Protein AF-A0A7Y5Q712-F1 (afdb_monomer_lite)

Secondary structure (DSSP, 8-state):
-PPP-----HHHHHHHHHHS-----S-SS-HHHHHHHHHHHHHHHHTTTTTTTT-EEESSS-TTSSS-SSEEEESGGGT-GGGGSSHHHHHHHHHHHHHH-TT------EEE---TT--

Foldseek 3Di:
DDAAPDDDDPVQLVCCVVPVDGDDPDDLADPVLVVVVVVLLVVCVVVVPCVVVVQWDAPPDHNPDPDRLKIKGWQSCVVVVVVCVGSNVNNVQNHCCVNPNVPDDDPTDMDIDHPPPRD

Structure (mmCIF, N/CA/C/O backbone):
data_AF-A0A7Y5Q712-F1
#
_entry.id   AF-A0A7Y5Q712-F1
#
loop_
_atom_site.group_PDB
_atom_site.id
_atom_site.type_symbol
_atom_site.label_atom_id
_atom_site.label_alt_id
_atom_site.label_comp_id
_atom_site.label_asym_id
_atom_site.label_entity_id
_atom_site.label_seq_id
_atom_site.pdbx_PDB_ins_code
_atom_site.Cartn_x
_atom_site.Cartn_y
_atom_site.Cartn_z
_atom_site.occupancy
_atom_site.B_iso_or_equiv
_atom_site.auth_seq_id
_atom_site.auth_comp_id
_atom_site.auth_asym_id
_atom_site.auth_atom_id
_atom_site.pdbx_PDB_model_num
ATOM 1 N N . MET A 1 1 ? 4.617 12.252 9.464 1.00 68.31 1 MET A N 1
ATOM 2 C CA . MET A 1 1 ? 3.531 11.297 9.768 1.00 68.31 1 MET A CA 1
ATOM 3 C C . MET A 1 1 ? 2.179 11.990 9.816 1.00 68.31 1 MET A C 1
ATOM 5 O O . MET A 1 1 ? 1.946 12.846 10.666 1.00 68.31 1 MET A O 1
ATOM 9 N N . HIS A 1 2 ? 1.306 11.632 8.876 1.00 88.06 2 HIS A N 1
ATOM 10 C CA . HIS A 1 2 ? -0.087 12.074 8.835 1.00 88.06 2 HIS A CA 1
ATOM 11 C C . HIS A 1 2 ? -0.893 11.477 9.998 1.00 88.06 2 HIS A C 1
ATOM 13 O O . HIS A 1 2 ? -0.624 10.357 10.430 1.00 88.06 2 HIS A O 1
ATOM 19 N N . GLN A 1 3 ? -1.889 12.213 10.499 1.00 92.69 3 GLN A N 1
ATOM 20 C CA . GLN A 1 3 ? -2.880 11.642 11.414 1.00 92.69 3 GLN A CA 1
ATOM 21 C C . GLN A 1 3 ? -3.903 10.823 10.613 1.00 92.69 3 GLN A C 1
ATOM 23 O O . GLN A 1 3 ? -4.332 11.292 9.555 1.00 92.69 3 GLN A O 1
ATOM 28 N N . PRO A 1 4 ? -4.305 9.630 11.089 1.00 95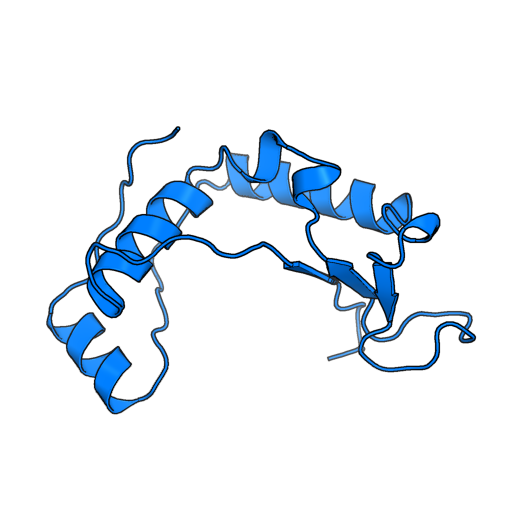.19 4 PRO A N 1
ATOM 29 C CA . PRO A 1 4 ? -5.353 8.862 10.438 1.00 95.19 4 PRO A CA 1
ATOM 30 C C . PRO A 1 4 ? -6.687 9.608 10.525 1.00 95.19 4 PRO A C 1
ATOM 32 O O . PRO A 1 4 ? -7.040 10.180 11.555 1.00 95.19 4 PRO A O 1
ATOM 35 N N . THR A 1 5 ? -7.436 9.579 9.431 1.00 96.19 5 THR A N 1
ATOM 36 C CA . THR A 1 5 ? -8.762 10.194 9.285 1.00 96.19 5 THR A CA 1
ATOM 37 C C . THR A 1 5 ? -9.867 9.155 9.116 1.00 96.19 5 THR A C 1
ATOM 39 O O . THR A 1 5 ? -11.037 9.514 9.013 1.00 96.19 5 THR A O 1
ATOM 42 N N . VAL A 1 6 ? -9.506 7.870 9.058 1.00 94.94 6 VAL A N 1
ATOM 43 C CA . VAL A 1 6 ? -10.424 6.752 8.845 1.00 94.94 6 VAL A CA 1
ATOM 44 C C . VAL A 1 6 ? -10.391 5.805 10.041 1.00 94.94 6 VAL A C 1
ATOM 46 O O . VAL A 1 6 ? -9.349 5.564 10.644 1.00 94.94 6 VAL A O 1
ATOM 49 N N . SER A 1 7 ? -11.546 5.246 10.385 1.00 96.06 7 SER A N 1
ATOM 50 C CA . SER A 1 7 ? -11.676 4.116 11.309 1.00 96.06 7 SER A CA 1
ATOM 51 C C . SER A 1 7 ? -12.710 3.133 10.766 1.00 96.06 7 SER A C 1
ATOM 53 O O . SER A 1 7 ? -13.541 3.520 9.941 1.00 96.06 7 SER A O 1
ATOM 55 N N . ILE A 1 8 ? -12.623 1.867 11.167 1.00 97.56 8 ILE A N 1
ATOM 56 C CA . ILE A 1 8 ? -13.605 0.815 10.852 1.00 97.56 8 ILE A CA 1
ATOM 57 C C . ILE A 1 8 ? -14.556 0.555 12.024 1.00 97.56 8 ILE A C 1
ATOM 59 O O . ILE A 1 8 ? -14.210 0.846 13.172 1.00 97.56 8 ILE A O 1
ATOM 63 N N . THR A 1 9 ? -15.755 0.053 11.725 1.00 98.00 9 THR A N 1
ATOM 64 C CA . THR A 1 9 ? -16.797 -0.278 12.711 1.00 98.00 9 THR A CA 1
ATOM 65 C C . THR A 1 9 ? -16.630 -1.693 13.270 1.00 98.00 9 THR A C 1
ATOM 67 O O . THR A 1 9 ? -15.954 -2.534 12.679 1.00 98.00 9 THR A O 1
ATOM 70 N N . ASP A 1 10 ? -17.308 -1.990 14.380 1.00 98.31 10 ASP A N 1
ATOM 71 C CA . ASP A 1 10 ? -17.334 -3.344 14.954 1.00 98.31 10 ASP A CA 1
ATOM 72 C C . ASP A 1 10 ? -17.931 -4.379 13.985 1.00 98.31 10 ASP A C 1
ATOM 74 O O . ASP A 1 10 ? -17.502 -5.532 13.955 1.00 98.31 10 ASP A O 1
ATOM 78 N N . GLU A 1 11 ? -18.890 -3.969 13.150 1.00 98.31 11 GLU A N 1
ATOM 79 C CA . GLU A 1 11 ? -19.474 -4.823 12.111 1.00 98.31 11 GLU A CA 1
ATOM 80 C C . GLU A 1 11 ? -18.455 -5.154 11.011 1.00 98.31 11 GLU A C 1
ATOM 82 O O . GLU A 1 11 ? -18.356 -6.310 10.596 1.00 98.31 11 GLU A O 1
ATOM 87 N N . GLU A 1 12 ? -17.654 -4.175 10.580 1.00 98.44 12 GLU A N 1
ATOM 88 C CA . GLU A 1 12 ? -16.568 -4.371 9.610 1.00 98.44 12 GLU A CA 1
ATOM 89 C C . GLU A 1 12 ? -15.460 -5.275 10.179 1.00 98.44 12 GLU A C 1
ATOM 91 O O . GLU A 1 12 ? -14.959 -6.162 9.482 1.00 98.44 12 GLU A O 1
ATOM 96 N N . ILE A 1 13 ? -15.123 -5.115 11.464 1.00 98.56 13 ILE A N 1
ATOM 97 C CA . ILE A 1 13 ? -14.184 -5.995 12.179 1.00 98.56 13 ILE A CA 1
ATOM 98 C C . ILE A 1 13 ? -14.733 -7.429 12.230 1.00 98.56 13 ILE A C 1
ATOM 100 O O . ILE A 1 13 ? -14.037 -8.387 11.882 1.00 98.56 13 ILE A O 1
ATOM 104 N N . ALA A 1 14 ? -16.001 -7.599 12.613 1.00 98.50 14 ALA A N 1
ATOM 105 C CA . ALA A 1 14 ? -16.642 -8.910 12.662 1.00 98.50 14 ALA A CA 1
ATOM 106 C C . ALA A 1 14 ? -16.734 -9.566 11.273 1.00 98.50 14 ALA A C 1
ATOM 108 O O . ALA A 1 14 ? -16.567 -10.784 11.158 1.00 98.50 14 ALA A O 1
ATOM 109 N N . PHE A 1 15 ? -16.975 -8.780 10.219 1.00 98.62 15 PHE A N 1
ATOM 110 C CA . PHE A 1 15 ? -16.958 -9.248 8.834 1.00 98.62 15 PHE A CA 1
ATOM 111 C C . PHE A 1 15 ? -15.574 -9.779 8.451 1.00 98.62 15 PHE A C 1
ATOM 113 O O . PHE A 1 15 ? -15.470 -10.912 7.976 1.00 98.62 15 PHE A O 1
ATOM 120 N N . PHE A 1 16 ? -14.514 -9.015 8.729 1.00 98.69 16 PHE A N 1
ATOM 121 C CA . PHE A 1 16 ? -13.137 -9.422 8.453 1.00 98.69 16 PHE A CA 1
ATOM 122 C C . PHE A 1 16 ? -12.791 -10.761 9.111 1.00 98.69 16 PHE A C 1
ATOM 124 O O . PHE A 1 16 ? -12.322 -11.673 8.434 1.00 98.69 16 PHE A O 1
ATOM 131 N N . HIS A 1 17 ? -13.085 -10.928 10.403 1.00 98.50 17 HIS A N 1
ATOM 132 C CA . HIS A 1 17 ? -12.789 -12.185 11.098 1.00 98.50 17 HIS A CA 1
ATOM 133 C C . HIS A 1 17 ? -13.621 -13.372 10.597 1.00 98.50 17 HIS A C 1
ATOM 135 O O . HIS A 1 17 ? -13.179 -14.515 10.704 1.00 98.50 17 HIS A O 1
ATOM 141 N N . ARG A 1 18 ? -14.813 -13.125 10.042 1.00 98.56 18 ARG A N 1
ATOM 142 C CA . ARG A 1 18 ? -15.672 -14.174 9.477 1.00 98.56 18 ARG A CA 1
ATOM 143 C C . ARG A 1 18 ? -15.255 -14.584 8.066 1.00 98.56 18 ARG A C 1
ATOM 145 O O . ARG A 1 18 ? -15.366 -15.759 7.727 1.00 98.56 18 ARG A O 1
ATOM 152 N N . HIS A 1 19 ? -14.833 -13.626 7.244 1.00 98.56 19 HIS A N 1
ATOM 153 C CA . HIS A 1 19 ? -14.656 -13.818 5.802 1.00 98.56 19 HIS A CA 1
ATOM 154 C C . HIS A 1 19 ? -13.198 -13.767 5.332 1.00 98.56 19 HIS A C 1
ATOM 156 O O . HIS A 1 19 ? -12.916 -14.175 4.209 1.00 98.56 19 HIS A O 1
ATOM 162 N N . GLY A 1 20 ? -12.273 -13.290 6.165 1.00 98.00 20 GLY A N 1
ATOM 163 C CA . GLY A 1 20 ? -10.849 -13.176 5.842 1.00 98.00 20 GLY A CA 1
ATOM 164 C C . GLY A 1 20 ? -10.480 -11.969 4.972 1.00 98.00 20 GLY A C 1
ATOM 165 O O . GLY A 1 20 ? -9.325 -11.847 4.575 1.00 98.00 20 GLY A O 1
ATOM 166 N N . TYR A 1 21 ? -11.427 -11.075 4.670 1.00 97.75 21 TYR A N 1
ATOM 167 C CA . TYR A 1 21 ? -11.191 -9.832 3.930 1.00 97.75 21 TYR A CA 1
ATOM 168 C C . TYR A 1 21 ? -12.162 -8.735 4.378 1.00 97.75 21 TYR A C 1
ATOM 170 O O . TYR A 1 21 ? -13.197 -9.022 4.975 1.00 97.75 21 TYR A O 1
ATOM 178 N N . LEU A 1 22 ? -11.837 -7.479 4.066 1.00 97.88 22 LEU A N 1
ATOM 179 C CA . LEU A 1 22 ? -12.724 -6.330 4.235 1.00 97.88 22 LEU A CA 1
ATOM 180 C C . LEU A 1 22 ? -12.558 -5.396 3.034 1.00 97.88 22 LEU A C 1
ATOM 182 O O . LEU A 1 22 ? -11.451 -4.933 2.762 1.00 97.88 22 LEU A O 1
ATOM 186 N N . ALA A 1 23 ? -13.650 -5.122 2.324 1.00 97.00 23 ALA A N 1
ATOM 187 C CA . ALA A 1 23 ? -13.691 -4.050 1.336 1.00 97.00 23 ALA A CA 1
ATOM 188 C C . ALA A 1 23 ? -14.014 -2.731 2.051 1.00 97.00 23 ALA A C 1
ATOM 190 O O . ALA A 1 23 ? -14.944 -2.674 2.853 1.00 97.00 23 ALA A O 1
ATOM 191 N N . VAL A 1 24 ? -13.232 -1.685 1.784 1.00 95.81 24 VAL A N 1
ATOM 192 C CA . VAL A 1 24 ? -13.419 -0.360 2.386 1.00 95.81 24 VAL A CA 1
ATOM 193 C C . VAL A 1 24 ? -13.774 0.625 1.277 1.00 95.81 24 VAL A C 1
ATOM 195 O O . VAL A 1 24 ? -12.895 1.126 0.583 1.00 95.81 24 VAL A O 1
ATOM 198 N N . ASP A 1 25 ? -15.069 0.906 1.118 1.00 93.94 25 ASP A N 1
ATOM 199 C CA . ASP A 1 25 ? -15.591 1.721 0.004 1.00 93.94 25 ASP A CA 1
ATOM 200 C C . ASP A 1 25 ? -15.360 3.230 0.176 1.00 93.94 25 ASP A C 1
ATOM 202 O O . ASP A 1 25 ? -15.565 4.030 -0.739 1.00 93.94 25 ASP A O 1
ATOM 206 N N . ARG A 1 26 ? -14.926 3.644 1.367 1.00 94.31 26 ARG A N 1
ATOM 207 C CA . ARG A 1 26 ? -14.559 5.033 1.649 1.00 94.31 26 ARG A CA 1
ATOM 208 C C . ARG A 1 26 ? -13.123 5.318 1.190 1.00 94.31 26 ARG A C 1
ATOM 210 O O . ARG A 1 26 ? -12.248 4.475 1.384 1.00 94.31 26 ARG A O 1
ATOM 217 N N . PRO A 1 27 ? -12.835 6.520 0.658 1.00 95.56 27 PRO A N 1
ATOM 218 C CA . PRO A 1 27 ? -11.476 6.899 0.286 1.00 95.56 27 PRO A CA 1
ATOM 219 C C . PRO A 1 27 ? -10.499 6.803 1.467 1.00 95.56 27 PRO A C 1
ATOM 221 O O . PRO A 1 27 ? -10.717 7.408 2.516 1.00 95.56 27 PRO A O 1
ATOM 224 N N . LEU A 1 28 ? -9.393 6.079 1.277 1.00 96.50 28 LEU A N 1
ATOM 225 C CA . LEU A 1 28 ? -8.297 5.987 2.255 1.00 96.50 28 LEU A CA 1
ATOM 226 C C . LEU A 1 28 ? -7.244 7.090 2.087 1.00 96.50 28 LEU A C 1
ATOM 228 O O . LEU A 1 28 ? -6.328 7.209 2.896 1.00 96.50 28 LEU A O 1
ATOM 232 N N . SER A 1 29 ? -7.365 7.885 1.030 1.00 96.94 29 SER A N 1
ATOM 233 C CA . SER A 1 29 ? -6.447 8.956 0.668 1.00 96.94 29 SER A CA 1
ATOM 234 C C . SER A 1 29 ? -7.200 10.047 -0.105 1.00 96.94 29 SER A C 1
ATOM 236 O O . SER A 1 29 ? -8.414 9.967 -0.304 1.00 96.94 29 SER A O 1
ATOM 238 N N . THR A 1 30 ? -6.490 11.088 -0.530 1.00 96.94 30 THR A N 1
ATOM 239 C CA . THR A 1 30 ? -7.032 12.180 -1.341 1.00 96.94 30 THR A CA 1
ATOM 240 C C . THR A 1 30 ? -6.737 11.959 -2.828 1.00 96.94 30 THR A C 1
ATOM 242 O O . THR A 1 30 ? -5.712 11.361 -3.160 1.00 96.94 30 THR A O 1
ATOM 245 N N . PRO A 1 31 ? -7.549 12.510 -3.750 1.00 97.38 31 PRO A N 1
ATOM 246 C CA . PRO A 1 31 ? -7.248 12.452 -5.184 1.00 97.38 31 PRO A CA 1
ATOM 247 C C . PRO A 1 31 ? -5.870 13.031 -5.542 1.00 97.38 31 PRO A C 1
ATOM 249 O O . PRO A 1 31 ? -5.188 12.522 -6.426 1.00 97.38 31 PRO A O 1
ATOM 252 N N . ALA A 1 32 ? -5.438 14.076 -4.829 1.00 97.12 32 ALA A N 1
ATOM 253 C CA . ALA A 1 32 ? -4.138 14.704 -5.045 1.00 97.12 32 ALA A CA 1
ATOM 254 C C . ALA A 1 32 ? -2.971 13.806 -4.609 1.00 97.12 32 ALA A C 1
ATOM 256 O O . ALA A 1 32 ? -1.946 13.764 -5.285 1.00 97.12 32 ALA A O 1
ATOM 257 N N . GLU A 1 33 ? -3.106 13.093 -3.489 1.00 96.81 33 GLU A N 1
ATOM 258 C CA . GLU A 1 33 ? -2.101 12.119 -3.056 1.00 96.81 33 GLU A CA 1
ATOM 259 C C . GLU A 1 33 ? -2.076 10.905 -3.991 1.00 96.81 33 GLU A C 1
ATOM 261 O O . GLU A 1 33 ? -0.995 10.490 -4.398 1.00 96.81 33 GLU A O 1
ATOM 266 N N . LEU A 1 34 ? -3.239 10.420 -4.438 1.00 96.44 34 LEU A N 1
ATOM 267 C CA . LEU A 1 34 ? -3.317 9.344 -5.427 1.00 96.44 34 LEU A CA 1
ATOM 268 C C . LEU A 1 34 ? -2.606 9.712 -6.740 1.00 96.44 34 LEU A C 1
ATOM 270 O O . LEU A 1 34 ? -1.838 8.909 -7.259 1.00 96.44 34 LEU A O 1
ATOM 274 N N . ALA A 1 35 ? -2.797 10.935 -7.245 1.00 97.25 35 ALA A N 1
ATOM 275 C CA . ALA A 1 35 ? -2.105 11.411 -8.445 1.00 97.25 35 ALA A CA 1
ATOM 276 C C . ALA A 1 35 ? -0.575 11.460 -8.269 1.00 97.25 35 ALA A C 1
ATOM 278 O O . ALA A 1 35 ? 0.166 11.127 -9.192 1.00 97.25 35 ALA A O 1
ATOM 279 N N . LYS A 1 36 ? -0.088 11.834 -7.077 1.00 96.62 36 LYS A N 1
ATOM 280 C CA . LYS A 1 36 ? 1.350 11.805 -6.760 1.00 96.62 36 LYS A CA 1
ATOM 281 C C . LYS A 1 36 ? 1.886 10.377 -6.712 1.00 96.62 36 LYS A C 1
ATOM 283 O O . LYS A 1 36 ? 2.928 10.110 -7.299 1.00 96.62 36 LYS A O 1
ATOM 288 N N . VAL A 1 37 ? 1.172 9.468 -6.044 1.00 96.25 37 VAL A N 1
ATOM 289 C CA . VAL A 1 37 ? 1.549 8.048 -5.964 1.00 96.25 37 VAL A CA 1
ATOM 290 C C . VAL A 1 37 ? 1.581 7.421 -7.356 1.00 96.25 37 VAL A C 1
ATOM 292 O O . VAL A 1 37 ? 2.531 6.708 -7.658 1.00 96.25 37 VAL A O 1
ATOM 295 N N . ALA A 1 38 ? 0.617 7.741 -8.224 1.00 95.62 38 ALA A N 1
ATOM 296 C CA . ALA A 1 38 ? 0.608 7.284 -9.612 1.00 95.62 38 ALA A CA 1
ATOM 297 C C . ALA A 1 38 ? 1.852 7.756 -10.385 1.00 95.62 38 ALA A C 1
ATOM 299 O O . ALA A 1 38 ? 2.537 6.939 -10.987 1.00 95.62 38 ALA A O 1
ATOM 300 N N . ALA A 1 39 ? 2.215 9.040 -10.283 1.00 96.75 39 ALA A N 1
ATOM 301 C CA . ALA A 1 39 ? 3.418 9.565 -10.935 1.00 96.75 39 ALA A CA 1
ATOM 302 C C . ALA A 1 39 ? 4.719 8.922 -10.410 1.00 96.75 39 ALA A C 1
ATOM 304 O O . ALA A 1 39 ? 5.660 8.702 -11.173 1.00 96.75 39 ALA A O 1
ATOM 305 N N . ILE A 1 40 ? 4.779 8.605 -9.111 1.00 96.12 40 ILE A N 1
ATOM 306 C CA . ILE A 1 40 ? 5.893 7.848 -8.525 1.00 96.12 40 ILE A CA 1
ATOM 307 C C . ILE A 1 40 ? 5.923 6.433 -9.104 1.00 96.12 40 ILE A C 1
ATOM 309 O O . ILE A 1 40 ? 6.980 5.989 -9.537 1.00 96.12 40 ILE A O 1
ATOM 313 N N . TYR A 1 41 ? 4.778 5.748 -9.148 1.00 94.50 41 TYR A N 1
ATOM 314 C CA . TYR A 1 41 ? 4.649 4.414 -9.735 1.00 94.50 41 TYR A CA 1
ATOM 315 C C . TYR A 1 41 ? 5.150 4.385 -11.182 1.00 94.50 41 TYR A C 1
ATOM 317 O O . TYR A 1 41 ? 6.026 3.581 -11.497 1.00 94.50 41 TYR A O 1
ATOM 325 N N . ASP A 1 42 ? 4.667 5.297 -12.030 1.00 93.75 42 ASP A N 1
ATOM 326 C CA . ASP A 1 42 ? 5.073 5.390 -13.436 1.00 93.75 42 ASP A CA 1
ATOM 327 C C . ASP A 1 42 ? 6.595 5.527 -13.570 1.00 93.75 42 ASP A C 1
ATOM 329 O O . ASP A 1 42 ? 7.225 4.809 -14.349 1.00 93.75 42 ASP A O 1
ATOM 333 N N . ARG A 1 43 ? 7.204 6.398 -12.755 1.00 95.81 43 ARG A N 1
ATOM 334 C CA . ARG A 1 43 ? 8.658 6.585 -12.721 1.00 95.81 43 ARG A CA 1
ATOM 335 C C . ARG A 1 43 ? 9.393 5.315 -12.288 1.00 95.81 43 ARG A C 1
ATOM 337 O O . ARG A 1 43 ? 10.323 4.899 -12.974 1.00 95.81 43 ARG A O 1
ATOM 344 N N . LEU A 1 44 ? 8.988 4.697 -11.175 1.00 94.25 44 LEU A N 1
ATOM 345 C CA . LEU A 1 44 ? 9.674 3.529 -10.610 1.00 94.25 44 LEU A CA 1
ATOM 346 C C . LEU A 1 44 ? 9.693 2.343 -11.587 1.00 94.25 44 LEU A C 1
ATOM 348 O O . LEU A 1 44 ? 10.731 1.696 -11.748 1.00 94.25 44 LEU A O 1
ATOM 352 N N . PHE A 1 45 ? 8.572 2.081 -12.263 1.00 91.25 45 PHE A N 1
ATOM 353 C CA . PHE A 1 45 ? 8.482 1.003 -13.250 1.00 91.25 45 PHE A CA 1
ATOM 354 C C . PHE A 1 45 ? 9.201 1.338 -14.562 1.00 91.25 45 PHE A C 1
ATOM 356 O O . PHE A 1 45 ? 9.841 0.454 -15.133 1.00 91.25 45 PHE A O 1
ATOM 363 N N . ALA A 1 46 ? 9.162 2.593 -15.026 1.00 89.81 46 ALA A N 1
ATOM 364 C CA . ALA A 1 46 ? 9.898 3.012 -16.222 1.00 89.81 46 ALA A CA 1
ATOM 365 C C . ALA A 1 46 ? 11.422 2.915 -16.034 1.00 89.81 46 ALA A C 1
ATOM 367 O O . ALA A 1 46 ? 12.136 2.492 -16.942 1.00 89.81 46 ALA A O 1
ATOM 368 N N . GLU A 1 47 ? 11.916 3.268 -14.846 1.00 90.44 47 GLU A N 1
ATOM 369 C CA . GLU A 1 47 ? 13.339 3.226 -14.490 1.00 90.44 47 GLU A CA 1
ATOM 370 C C . GLU A 1 47 ? 13.825 1.819 -14.092 1.00 90.44 47 GLU A C 1
ATOM 372 O O . GLU A 1 47 ? 15.025 1.629 -13.902 1.00 90.44 47 GLU A O 1
ATOM 377 N N . LYS A 1 48 ? 12.922 0.830 -13.971 1.00 84.62 48 LYS A N 1
ATOM 378 C CA . LYS A 1 48 ? 13.219 -0.536 -13.487 1.00 84.62 48 LYS A CA 1
ATOM 379 C C . LYS A 1 48 ? 14.022 -0.536 -12.178 1.00 84.62 48 LYS A C 1
ATOM 381 O O . LYS A 1 48 ? 14.974 -1.303 -12.004 1.00 84.62 48 LYS A O 1
ATOM 386 N N . VAL A 1 49 ? 13.659 0.352 -11.252 1.00 87.75 49 VAL A N 1
ATOM 387 C CA . VAL A 1 49 ? 14.383 0.494 -9.982 1.00 87.75 49 VAL A CA 1
ATOM 388 C C . VAL A 1 49 ? 14.391 -0.816 -9.198 1.00 87.75 49 VAL A C 1
ATOM 390 O O . VAL A 1 49 ? 13.413 -1.554 -9.173 1.00 87.75 49 VAL A O 1
ATOM 393 N N . GLY A 1 50 ? 15.510 -1.111 -8.543 1.00 87.50 50 GLY A N 1
ATOM 394 C CA . GLY A 1 50 ? 15.656 -2.334 -7.758 1.00 87.50 50 GLY A CA 1
ATOM 395 C C . GLY A 1 50 ? 15.977 -3.595 -8.556 1.00 87.50 50 GLY A C 1
ATOM 396 O O . GLY A 1 50 ? 16.219 -4.620 -7.928 1.00 87.50 50 GLY A O 1
ATOM 397 N N . TRP A 1 51 ? 16.085 -3.525 -9.887 1.00 84.62 51 TRP A N 1
ATOM 398 C CA . TRP A 1 51 ? 16.528 -4.649 -10.722 1.00 84.62 51 TRP A CA 1
ATOM 399 C C . TRP A 1 51 ? 17.892 -5.204 -10.289 1.00 84.62 51 TRP A C 1
ATOM 401 O O . TRP A 1 51 ? 18.011 -6.374 -9.943 1.00 84.62 51 TRP A O 1
ATOM 411 N N . GLU A 1 52 ? 18.915 -4.347 -10.204 1.00 83.38 52 GLU A N 1
ATOM 412 C CA . GLU A 1 52 ? 20.270 -4.761 -9.797 1.00 83.38 52 GLU A CA 1
ATOM 413 C C . GLU A 1 52 ? 20.326 -5.315 -8.365 1.00 83.38 52 GLU A C 1
ATOM 415 O O . GLU A 1 52 ? 21.195 -6.118 -8.036 1.00 83.38 52 GLU A O 1
ATOM 420 N N . ALA A 1 53 ? 19.386 -4.899 -7.513 1.00 86.12 53 ALA A N 1
ATOM 421 C CA . ALA A 1 53 ? 19.271 -5.356 -6.133 1.00 86.12 53 ALA A CA 1
ATOM 422 C C . ALA A 1 53 ? 18.406 -6.624 -5.981 1.00 86.12 53 ALA A C 1
ATOM 424 O O . ALA A 1 53 ? 18.230 -7.092 -4.859 1.00 86.12 53 ALA A O 1
ATOM 425 N N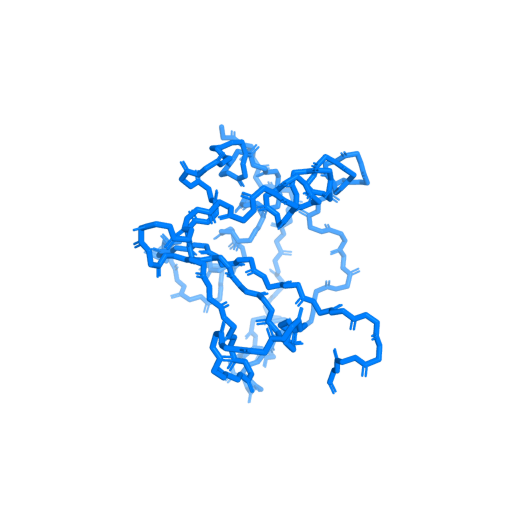 . GLY A 1 54 ? 17.839 -7.157 -7.073 1.00 85.19 54 GLY A N 1
ATOM 426 C CA . GLY A 1 54 ? 16.902 -8.287 -7.046 1.00 85.19 54 GLY A CA 1
ATOM 427 C C . GLY A 1 54 ? 15.527 -7.954 -6.454 1.00 85.19 54 GLY A C 1
ATOM 428 O O . GLY A 1 54 ? 14.754 -8.853 -6.136 1.00 85.19 54 GLY A O 1
ATOM 429 N N . ASN A 1 55 ? 15.213 -6.669 -6.289 1.00 86.19 55 ASN A N 1
ATOM 430 C CA . ASN A 1 55 ? 13.936 -6.197 -5.761 1.00 86.19 55 ASN A CA 1
ATOM 431 C C . ASN A 1 55 ? 12.880 -6.015 -6.856 1.00 86.19 55 ASN A C 1
ATOM 433 O O . ASN A 1 55 ? 11.703 -5.936 -6.521 1.00 86.19 55 ASN A O 1
ATOM 437 N N . ALA A 1 56 ? 13.274 -5.952 -8.131 1.00 82.25 56 ALA A N 1
ATOM 438 C CA . ALA A 1 56 ? 12.352 -5.887 -9.261 1.00 82.25 56 ALA A CA 1
ATOM 439 C C . ALA A 1 56 ? 12.505 -7.102 -10.175 1.00 82.25 56 ALA A C 1
ATOM 441 O O . ALA A 1 56 ? 13.614 -7.388 -10.617 1.00 82.25 56 ALA A O 1
ATOM 442 N N . PHE A 1 57 ? 11.396 -7.793 -10.438 1.00 77.88 57 PHE A N 1
ATOM 443 C CA . PHE A 1 57 ? 11.327 -9.005 -11.264 1.00 77.88 57 PHE A CA 1
ATOM 444 C C . PHE A 1 57 ? 9.882 -9.258 -11.727 1.00 77.88 57 PHE A C 1
ATOM 446 O O . PHE A 1 57 ? 8.950 -8.592 -11.262 1.00 77.88 57 PHE A O 1
ATOM 453 N N . ASP A 1 58 ? 9.681 -10.185 -12.662 1.00 78.00 58 ASP A N 1
ATOM 454 C CA . ASP A 1 58 ? 8.344 -10.581 -13.122 1.00 78.00 58 ASP A CA 1
ATOM 455 C C . ASP A 1 58 ? 7.726 -11.651 -12.201 1.00 78.00 58 ASP A C 1
ATOM 457 O O . ASP A 1 58 ? 8.290 -12.727 -12.008 1.00 78.00 58 ASP A O 1
ATOM 461 N N . LEU A 1 59 ? 6.547 -11.380 -11.629 1.00 72.12 59 LEU A N 1
ATOM 462 C CA . LEU A 1 59 ? 5.841 -12.352 -10.785 1.00 72.12 59 LEU A CA 1
ATOM 463 C C . LEU A 1 59 ? 5.198 -13.487 -11.606 1.00 72.12 59 LEU A C 1
ATOM 465 O O . LEU A 1 59 ? 4.972 -14.572 -11.071 1.00 72.12 59 LEU A O 1
ATOM 469 N N . ALA A 1 60 ? 4.868 -13.244 -12.881 1.00 63.34 60 ALA A N 1
ATOM 470 C CA . ALA A 1 60 ? 4.103 -14.170 -13.722 1.00 63.34 60 ALA A CA 1
ATOM 471 C C . ALA A 1 60 ? 4.961 -15.014 -14.682 1.00 63.34 60 ALA A C 1
ATOM 473 O O . ALA A 1 60 ? 4.410 -15.859 -15.392 1.00 63.34 60 ALA A O 1
ATOM 474 N N . GLY A 1 61 ? 6.282 -14.822 -14.722 1.00 61.88 61 GLY A N 1
ATOM 475 C CA . GLY A 1 61 ? 7.135 -15.453 -15.726 1.00 61.88 61 GLY A CA 1
ATOM 476 C C . GLY A 1 61 ? 8.616 -15.502 -15.364 1.00 61.88 61 GLY A C 1
ATOM 477 O O . GLY A 1 61 ? 9.025 -15.189 -14.252 1.00 61.88 61 GLY A O 1
ATOM 478 N N . THR A 1 62 ? 9.421 -15.945 -16.326 1.00 54.66 62 THR A N 1
ATOM 479 C CA . THR A 1 62 ? 10.878 -15.806 -16.301 1.00 54.66 62 THR A CA 1
ATOM 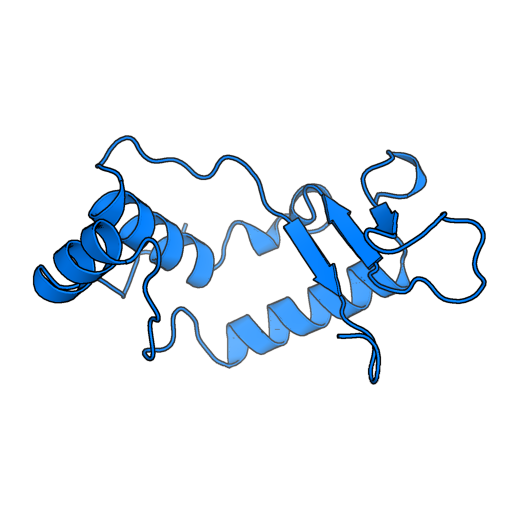480 C C . THR A 1 62 ? 11.244 -14.421 -16.826 1.00 54.66 62 THR A C 1
ATOM 482 O O . THR A 1 62 ? 10.723 -14.017 -17.864 1.00 54.66 62 THR A O 1
ATOM 485 N N . ASP A 1 63 ? 12.196 -13.747 -16.182 1.00 56.69 63 ASP A N 1
ATOM 486 C CA . ASP A 1 63 ? 12.739 -12.419 -16.537 1.00 56.69 63 ASP A CA 1
ATOM 487 C C . ASP A 1 63 ? 13.326 -12.299 -17.975 1.00 56.69 63 ASP A C 1
ATOM 489 O O . ASP A 1 63 ? 13.877 -11.269 -18.358 1.00 56.69 63 ASP A O 1
ATOM 493 N N . GLU A 1 64 ? 13.220 -13.361 -18.777 1.00 54.44 64 GLU A N 1
ATOM 494 C CA . GLU A 1 64 ? 13.739 -13.531 -20.138 1.00 54.44 64 GLU A CA 1
ATOM 495 C C . GLU A 1 64 ? 12.757 -13.085 -21.244 1.00 54.44 64 GLU A C 1
ATOM 497 O O . GLU A 1 64 ? 13.133 -13.043 -22.416 1.00 54.44 64 GLU A O 1
ATOM 502 N N . ALA A 1 65 ? 11.501 -12.761 -20.914 1.00 56.94 65 ALA A N 1
ATOM 503 C CA . ALA A 1 65 ? 10.505 -12.317 -21.895 1.00 56.94 65 ALA A CA 1
ATOM 504 C C . ALA A 1 65 ? 10.653 -10.822 -22.256 1.00 56.94 65 ALA A C 1
ATOM 506 O O . ALA A 1 65 ? 10.897 -9.984 -21.390 1.00 56.94 65 ALA A O 1
ATOM 507 N N . GLU A 1 66 ? 10.430 -10.457 -23.530 1.00 55.38 66 GLU A N 1
ATOM 508 C CA . GLU A 1 66 ? 10.466 -9.052 -23.999 1.00 55.38 66 GLU A CA 1
ATOM 509 C C . GLU A 1 66 ? 9.426 -8.153 -23.304 1.00 55.38 66 GLU A C 1
ATOM 511 O O . GLU A 1 66 ? 9.609 -6.938 -23.200 1.00 55.38 66 GLU A O 1
ATOM 516 N N . THR A 1 67 ? 8.346 -8.748 -22.796 1.00 59.62 67 THR A N 1
ATOM 517 C CA . THR A 1 67 ? 7.301 -8.080 -22.019 1.00 59.62 67 THR A CA 1
ATOM 518 C C . THR A 1 67 ? 7.066 -8.839 -20.722 1.00 59.62 67 THR A C 1
ATOM 520 O O . THR A 1 67 ? 6.604 -9.979 -20.759 1.00 59.62 67 THR A O 1
ATOM 523 N N . ALA A 1 68 ? 7.349 -8.200 -19.587 1.00 60.62 68 ALA A N 1
ATOM 524 C CA . ALA A 1 68 ? 7.006 -8.748 -18.280 1.00 60.62 68 ALA A CA 1
ATOM 525 C C . ALA A 1 68 ? 5.477 -8.824 -18.128 1.00 60.62 68 ALA A C 1
ATOM 527 O O . ALA A 1 68 ? 4.772 -7.840 -18.380 1.00 60.62 68 ALA A O 1
ATOM 528 N N . GLY A 1 69 ? 4.969 -9.991 -17.733 1.00 68.81 69 GLY A N 1
ATOM 529 C CA . GLY A 1 69 ? 3.537 -10.249 -17.585 1.00 68.81 69 GLY A CA 1
ATOM 530 C C . GLY A 1 69 ? 2.956 -9.598 -16.331 1.00 68.81 69 GLY A C 1
ATOM 531 O O . GLY A 1 69 ? 1.839 -9.079 -16.368 1.00 68.81 69 GLY A O 1
ATOM 532 N N . LEU A 1 70 ? 3.722 -9.585 -15.236 1.00 77.94 70 LEU A N 1
ATOM 533 C CA . LEU A 1 70 ? 3.339 -8.986 -13.959 1.00 77.94 70 LEU A CA 1
ATOM 534 C C . LEU A 1 70 ? 4.563 -8.381 -13.237 1.00 77.94 70 LEU A C 1
ATOM 536 O O . LEU A 1 70 ? 5.017 -8.928 -12.226 1.00 77.94 70 LEU A O 1
ATOM 540 N N . PRO A 1 71 ? 5.112 -7.254 -13.739 1.00 85.50 71 PRO A N 1
ATOM 541 C CA . PRO A 1 71 ? 6.229 -6.574 -13.095 1.00 85.50 71 PRO A CA 1
ATOM 542 C C . PRO A 1 71 ? 5.908 -6.190 -11.649 1.00 85.50 71 PRO A C 1
ATOM 544 O O . PRO A 1 71 ? 4.852 -5.611 -11.363 1.00 85.50 71 PRO A O 1
ATOM 547 N N . GLN A 1 72 ? 6.860 -6.430 -10.751 1.00 90.56 72 GLN A N 1
ATOM 548 C CA . GLN A 1 72 ? 6.742 -6.032 -9.355 1.00 90.56 72 GLN A CA 1
ATOM 549 C C . GLN A 1 72 ? 8.032 -5.421 -8.805 1.00 90.56 72 GLN A C 1
ATOM 551 O O . GLN A 1 72 ? 9.112 -5.651 -9.346 1.00 90.56 72 GLN A O 1
ATOM 556 N N . ILE A 1 73 ? 7.906 -4.638 -7.732 1.00 94.00 73 ILE A N 1
ATOM 557 C CA . ILE A 1 73 ? 9.021 -4.036 -6.991 1.00 94.00 73 ILE A CA 1
ATOM 558 C C . ILE A 1 73 ? 8.786 -4.261 -5.494 1.00 94.00 73 ILE A C 1
ATOM 560 O O . ILE A 1 73 ? 7.832 -3.724 -4.924 1.00 94.00 73 ILE A O 1
ATOM 564 N N . LEU A 1 74 ? 9.664 -5.025 -4.849 1.00 94.38 74 LEU A N 1
ATOM 565 C CA . LEU A 1 74 ? 9.707 -5.207 -3.400 1.00 94.38 74 LEU A CA 1
ATOM 566 C C . LEU A 1 74 ? 10.357 -3.991 -2.732 1.00 94.38 74 LEU A C 1
ATOM 568 O O . LEU A 1 74 ? 11.415 -3.522 -3.152 1.00 94.38 74 LEU A O 1
ATOM 572 N N . GLY A 1 75 ? 9.738 -3.484 -1.667 1.00 95.25 75 GLY A N 1
ATOM 573 C CA . GLY A 1 75 ? 10.243 -2.321 -0.942 1.00 95.25 75 GLY A CA 1
ATOM 574 C C . GLY A 1 75 ? 10.360 -1.049 -1.796 1.00 95.25 75 GLY A C 1
ATOM 575 O O . GLY A 1 75 ? 11.412 -0.406 -1.735 1.00 95.25 75 GLY A O 1
ATOM 576 N N . PRO A 1 76 ? 9.348 -0.661 -2.605 1.00 96.06 76 PRO A N 1
ATOM 577 C CA . PRO A 1 76 ? 9.434 0.504 -3.490 1.00 96.06 76 PRO A CA 1
ATOM 578 C C . PRO A 1 76 ? 9.717 1.796 -2.712 1.00 96.06 76 PRO A C 1
ATOM 580 O O . PRO A 1 76 ? 10.400 2.689 -3.215 1.00 96.06 76 PRO A O 1
ATOM 583 N N . SER A 1 77 ? 9.295 1.875 -1.449 1.00 95.75 77 SER A N 1
ATOM 584 C CA . SER A 1 77 ? 9.637 2.981 -0.557 1.00 95.75 77 SER A CA 1
ATOM 585 C C . SER A 1 77 ? 11.131 3.155 -0.251 1.00 95.75 77 SER A C 1
ATOM 587 O O . SER A 1 77 ? 11.525 4.205 0.252 1.00 95.75 77 SER A O 1
ATOM 589 N N . ASN A 1 78 ? 11.990 2.179 -0.561 1.00 94.94 78 ASN A N 1
ATOM 590 C CA . ASN A 1 78 ? 13.447 2.355 -0.505 1.00 94.94 78 ASN A CA 1
ATOM 591 C C . ASN A 1 78 ? 13.975 3.209 -1.675 1.00 94.94 78 ASN A C 1
ATOM 593 O O . ASN A 1 78 ? 15.050 3.793 -1.568 1.00 94.94 78 ASN A O 1
ATOM 597 N N . TYR A 1 79 ? 13.208 3.302 -2.765 1.00 95.38 79 TYR A N 1
ATOM 598 C CA . TYR A 1 79 ? 13.519 4.071 -3.977 1.00 95.38 79 TYR A CA 1
ATOM 599 C C . TYR A 1 79 ? 12.661 5.343 -4.109 1.00 95.38 79 TYR A C 1
ATOM 601 O O . TYR A 1 79 ? 12.998 6.252 -4.868 1.00 95.38 79 TYR A O 1
ATOM 609 N N . ALA A 1 80 ? 11.560 5.412 -3.358 1.00 96.19 80 ALA A N 1
ATOM 610 C CA . ALA A 1 80 ? 10.693 6.578 -3.212 1.00 96.19 80 ALA A CA 1
ATOM 611 C C . ALA A 1 80 ? 10.221 6.707 -1.748 1.00 96.19 80 ALA A C 1
ATOM 613 O O . ALA A 1 80 ? 9.111 6.278 -1.414 1.00 96.19 80 ALA A O 1
ATOM 614 N N . PRO A 1 81 ? 11.055 7.257 -0.840 1.00 95.06 81 PRO A N 1
ATOM 615 C CA . PRO A 1 81 ? 10.743 7.367 0.590 1.00 95.06 81 PRO A CA 1
ATOM 616 C C . PRO A 1 81 ? 9.431 8.094 0.898 1.00 95.06 81 PRO A C 1
ATOM 618 O O . PRO A 1 81 ? 8.788 7.810 1.910 1.00 95.06 81 PRO A O 1
ATOM 621 N N . GLU A 1 82 ? 9.001 8.992 0.013 1.00 94.12 82 GLU A N 1
ATOM 622 C CA . GLU A 1 82 ? 7.728 9.699 0.095 1.00 94.12 82 GLU A CA 1
ATOM 623 C C . GLU A 1 82 ? 6.505 8.765 0.126 1.00 94.12 82 GLU A C 1
ATOM 625 O O . GLU A 1 82 ? 5.467 9.152 0.659 1.00 94.12 82 GLU A O 1
ATOM 630 N N . LEU A 1 83 ? 6.627 7.515 -0.345 1.00 95.19 83 LEU A N 1
ATOM 631 C CA . LEU A 1 83 ? 5.566 6.506 -0.245 1.00 95.19 83 LEU A CA 1
ATOM 632 C C . LEU A 1 83 ? 5.227 6.139 1.211 1.00 95.19 83 LEU A C 1
ATOM 634 O O . LEU A 1 83 ? 4.089 5.757 1.483 1.00 95.19 83 LEU A O 1
ATOM 638 N N . LYS A 1 84 ? 6.169 6.292 2.157 1.00 93.62 84 LYS A N 1
ATOM 639 C CA . LYS A 1 84 ? 5.931 6.021 3.592 1.00 93.62 84 LYS A CA 1
ATOM 640 C C . LYS A 1 84 ? 5.155 7.138 4.286 1.00 93.62 84 LYS A C 1
ATOM 642 O O . LYS A 1 84 ? 4.515 6.906 5.308 1.00 93.62 84 LYS A O 1
ATOM 647 N N . GLU A 1 85 ? 5.205 8.348 3.740 1.00 92.38 85 GLU A N 1
ATOM 648 C CA . GLU A 1 85 ? 4.649 9.557 4.352 1.00 92.38 85 GLU A CA 1
ATOM 649 C C . GLU A 1 85 ? 3.325 9.954 3.686 1.00 92.38 85 GLU A C 1
ATOM 651 O O . GLU A 1 85 ? 3.095 11.121 3.386 1.00 92.38 85 GLU A O 1
ATOM 656 N N . THR A 1 86 ? 2.444 8.978 3.455 1.00 95.38 86 THR A N 1
ATOM 657 C CA . THR A 1 86 ? 1.119 9.200 2.856 1.00 95.38 86 THR A CA 1
ATOM 658 C C . THR A 1 86 ? 0.005 9.149 3.902 1.00 95.38 86 THR A C 1
ATOM 660 O O . THR A 1 86 ? 0.106 8.466 4.930 1.00 95.38 86 THR A O 1
ATOM 663 N N . LEU A 1 87 ? -1.101 9.848 3.637 1.00 97.12 87 LEU A N 1
ATOM 664 C CA . LEU A 1 87 ? -2.349 9.681 4.382 1.00 97.12 87 LEU A CA 1
ATOM 665 C C . LEU A 1 87 ? -2.869 8.242 4.252 1.00 97.12 87 LEU A C 1
ATOM 667 O O . LEU A 1 87 ? -3.373 7.692 5.234 1.00 97.12 87 LEU A O 1
ATOM 671 N N . TYR A 1 88 ? -2.683 7.616 3.084 1.00 96.31 88 TYR A N 1
ATOM 672 C CA . TYR A 1 88 ? -2.962 6.192 2.893 1.00 96.31 88 TYR A CA 1
ATOM 673 C C . TYR A 1 88 ? -2.256 5.322 3.940 1.00 96.31 88 TYR A C 1
ATOM 675 O O . TYR A 1 88 ? -2.923 4.540 4.613 1.00 96.31 88 TYR A O 1
ATOM 683 N N . CYS A 1 89 ? -0.941 5.480 4.136 1.00 95.62 89 CYS A N 1
ATOM 684 C CA . CYS A 1 89 ? -0.193 4.699 5.125 1.00 95.62 89 CYS A CA 1
ATOM 685 C C . CYS A 1 89 ? -0.725 4.903 6.549 1.00 95.62 89 CYS A C 1
ATOM 687 O O . CYS A 1 89 ? -0.882 3.928 7.284 1.00 95.62 89 CYS A O 1
ATOM 689 N N . ALA A 1 90 ? -1.059 6.141 6.930 1.00 96.12 90 ALA A N 1
ATOM 690 C CA . ALA A 1 90 ? -1.644 6.423 8.241 1.00 96.12 90 ALA A CA 1
ATOM 691 C C . ALA A 1 90 ? -3.003 5.722 8.428 1.00 96.12 90 ALA A C 1
ATOM 693 O O . ALA A 1 90 ? -3.232 5.068 9.448 1.00 96.12 90 ALA A O 1
ATOM 694 N N . ASN A 1 91 ? -3.884 5.804 7.428 1.00 97.44 91 ASN A N 1
ATOM 695 C CA . ASN A 1 91 ? -5.203 5.173 7.459 1.00 97.44 91 ASN A CA 1
ATOM 696 C C . ASN A 1 91 ? -5.123 3.641 7.424 1.00 97.44 91 ASN A C 1
ATOM 698 O O . ASN A 1 91 ? -5.793 2.975 8.211 1.00 97.44 91 ASN A O 1
ATOM 702 N N . ALA A 1 92 ? -4.271 3.072 6.570 1.00 96.06 92 ALA A N 1
ATOM 703 C CA . ALA A 1 92 ? -4.055 1.630 6.484 1.00 96.06 92 ALA A CA 1
ATOM 704 C C . ALA A 1 92 ? -3.501 1.065 7.801 1.00 96.06 92 ALA A C 1
ATOM 706 O O . ALA A 1 92 ? -3.978 0.038 8.278 1.00 96.06 92 ALA A O 1
ATOM 707 N N . GLN A 1 93 ? -2.556 1.763 8.439 1.00 96.31 93 GLN A N 1
ATOM 708 C CA . GLN A 1 93 ? -1.997 1.369 9.734 1.00 96.31 93 GLN A CA 1
ATOM 709 C C . GLN A 1 93 ? -3.039 1.417 10.863 1.00 96.31 93 GLN A C 1
ATOM 711 O O . GLN A 1 93 ? -3.041 0.541 11.731 1.00 96.31 93 GLN A O 1
ATOM 716 N N . GLN A 1 94 ? -3.926 2.416 10.857 1.00 97.00 94 GLN A N 1
ATOM 717 C CA . GLN A 1 94 ? -5.038 2.505 11.806 1.00 97.00 94 GLN A CA 1
ATOM 718 C C . GLN A 1 94 ? -6.013 1.334 11.624 1.00 97.00 94 GLN A C 1
ATOM 720 O O . GLN A 1 94 ? -6.327 0.644 12.594 1.00 97.00 94 GLN A O 1
ATOM 725 N N . ILE A 1 95 ? -6.432 1.060 10.385 1.00 97.62 95 ILE A N 1
ATOM 726 C CA . ILE A 1 95 ? -7.329 -0.057 10.056 1.00 97.62 95 ILE A CA 1
ATOM 727 C C . ILE A 1 95 ? -6.691 -1.395 10.447 1.00 97.62 95 ILE A C 1
ATOM 729 O O . ILE A 1 95 ? -7.326 -2.204 11.120 1.00 97.62 95 ILE A O 1
ATOM 733 N N . ALA A 1 96 ? -5.420 -1.611 10.102 1.00 97.31 96 ALA A N 1
ATOM 734 C CA . ALA A 1 96 ? -4.698 -2.832 10.446 1.00 97.31 96 ALA A CA 1
ATOM 735 C C . ALA A 1 96 ? -4.639 -3.059 11.965 1.00 97.31 96 ALA A C 1
ATOM 737 O O . ALA A 1 96 ? -4.837 -4.181 12.420 1.00 97.31 96 ALA A O 1
ATOM 738 N N . ARG A 1 97 ? -4.452 -2.000 12.766 1.00 97.81 97 ARG A N 1
ATOM 739 C CA . ARG A 1 97 ? -4.492 -2.101 14.235 1.00 97.81 97 ARG A CA 1
ATOM 740 C C . ARG A 1 97 ? -5.879 -2.423 14.779 1.00 97.81 97 ARG A C 1
ATOM 742 O O . ARG A 1 97 ? -5.977 -3.171 15.747 1.00 97.81 97 ARG A O 1
ATOM 749 N N . GLN A 1 98 ? -6.939 -1.887 14.173 1.00 98.06 98 GLN A N 1
ATOM 750 C CA . GLN A 1 98 ? -8.310 -2.234 14.558 1.00 98.06 98 GLN A CA 1
ATOM 751 C C . GLN A 1 98 ? -8.646 -3.700 14.233 1.00 98.06 98 GLN A C 1
ATOM 753 O O . GLN A 1 98 ? -9.365 -4.331 15.000 1.00 98.06 98 GLN A O 1
ATOM 758 N N . LEU A 1 99 ? -8.106 -4.249 13.138 1.00 98.06 99 LEU A N 1
ATOM 759 C CA . LEU A 1 99 ? -8.344 -5.636 12.715 1.00 98.06 99 LEU A CA 1
ATOM 760 C C . LEU A 1 99 ? -7.457 -6.668 13.427 1.00 98.06 99 LEU A C 1
ATOM 762 O O . LEU A 1 99 ? -7.905 -7.771 13.723 1.00 98.06 99 LEU A O 1
ATOM 766 N N . LEU A 1 100 ? -6.181 -6.343 13.647 1.00 97.50 100 LEU A N 1
ATOM 767 C CA . LEU A 1 100 ? -5.148 -7.307 14.055 1.00 97.50 100 LEU A CA 1
ATOM 768 C C . LEU A 1 100 ? -4.593 -7.043 15.461 1.00 97.50 100 LEU A C 1
ATOM 770 O O . LEU A 1 100 ? -3.815 -7.843 15.976 1.00 97.50 100 LEU A O 1
ATOM 774 N N . GLY A 1 101 ? -4.991 -5.934 16.086 1.00 97.56 101 GLY A N 1
ATOM 775 C CA . GLY A 1 101 ? -4.552 -5.521 17.413 1.00 97.56 101 GLY A CA 1
ATOM 776 C C . GLY A 1 101 ? -3.539 -4.366 17.404 1.00 97.56 101 GLY A C 1
ATOM 777 O O . GLY A 1 101 ? -2.902 -4.076 16.387 1.00 97.56 101 GLY A O 1
ATOM 778 N N . PRO A 1 102 ? -3.360 -3.694 18.556 1.00 96.81 102 PRO A N 1
ATOM 779 C CA . PRO A 1 102 ? -2.598 -2.445 18.665 1.00 96.81 102 PRO A CA 1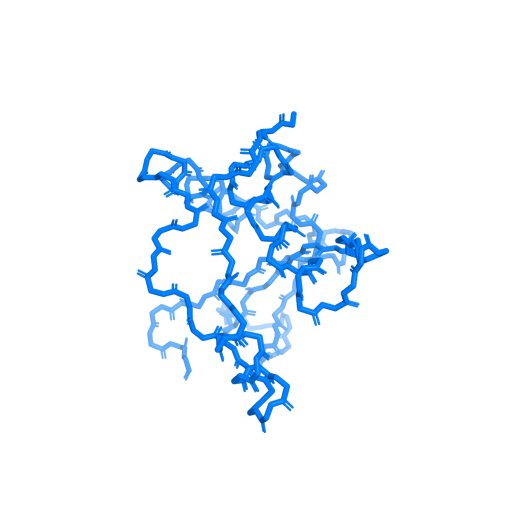
ATOM 780 C C . PRO A 1 102 ? -1.108 -2.583 18.320 1.00 96.81 102 PRO A C 1
ATOM 782 O O . PRO A 1 102 ? -0.503 -1.619 17.853 1.00 96.81 102 PRO A O 1
ATOM 785 N N . GLU A 1 103 ? -0.542 -3.779 18.489 1.00 96.62 103 GLU A N 1
ATOM 786 C CA . GLU A 1 103 ? 0.862 -4.092 18.189 1.00 96.62 103 GLU A CA 1
ATOM 787 C C . GLU A 1 103 ? 1.133 -4.321 16.694 1.00 96.62 103 GLU A C 1
ATOM 789 O O . GLU A 1 103 ? 2.277 -4.529 16.295 1.00 96.62 103 GL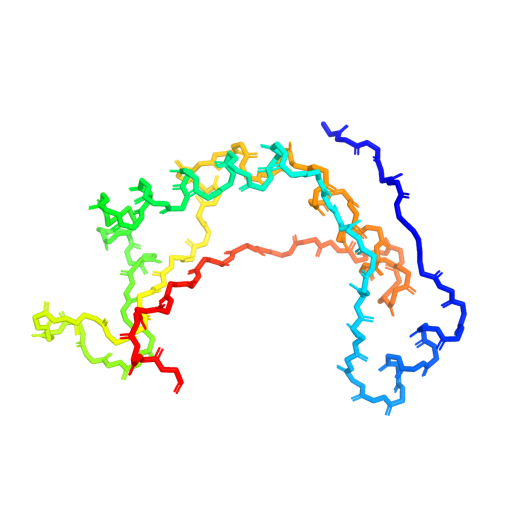U A O 1
ATOM 794 N N . CYS A 1 104 ? 0.102 -4.296 15.843 1.00 96.62 104 CYS A N 1
ATOM 795 C CA . CYS A 1 104 ? 0.280 -4.444 14.405 1.00 96.62 104 CYS A CA 1
ATOM 796 C C . CYS A 1 104 ? 1.148 -3.305 13.844 1.00 96.62 104 CYS A C 1
ATOM 798 O O . CYS A 1 104 ? 0.873 -2.118 14.062 1.00 96.62 104 CYS A O 1
ATOM 800 N N . GLN A 1 105 ? 2.176 -3.672 13.080 1.00 92.38 105 GLN A N 1
ATOM 801 C CA . GLN A 1 105 ? 3.088 -2.761 12.393 1.00 92.38 105 GLN A CA 1
ATOM 802 C C . GLN A 1 105 ? 3.198 -3.149 10.918 1.00 92.38 105 GLN A C 1
ATOM 804 O O . GLN A 1 105 ? 3.123 -4.329 10.571 1.00 92.38 105 GLN A O 1
ATOM 809 N N . ALA A 1 106 ? 3.405 -2.160 10.051 1.00 88.50 106 ALA A N 1
ATOM 810 C CA . ALA A 1 106 ? 3.745 -2.410 8.657 1.00 88.50 106 ALA A CA 1
ATOM 811 C C . ALA A 1 106 ? 5.085 -3.166 8.552 1.00 88.50 106 ALA A C 1
ATOM 813 O O . ALA A 1 106 ? 6.102 -2.699 9.060 1.00 88.50 106 ALA A O 1
ATOM 814 N N . GLY A 1 107 ? 5.083 -4.328 7.889 1.00 86.31 107 GLY A N 1
ATOM 815 C CA . GLY A 1 107 ? 6.288 -5.147 7.689 1.00 86.31 107 GLY A CA 1
ATOM 816 C C . GLY A 1 107 ? 7.093 -4.790 6.433 1.00 86.31 107 GLY A C 1
ATOM 817 O O . GLY A 1 107 ? 8.307 -4.965 6.408 1.00 86.31 107 GLY A O 1
ATOM 818 N N . GLY A 1 108 ? 6.429 -4.275 5.398 1.00 90.50 108 GLY A N 1
ATOM 819 C CA . GLY A 1 108 ? 7.032 -3.894 4.123 1.00 90.50 108 GLY A CA 1
ATOM 820 C C . GLY A 1 108 ? 5.968 -3.468 3.116 1.00 90.50 108 GLY A C 1
ATOM 821 O O . GLY A 1 108 ? 4.772 -3.648 3.355 1.00 90.50 108 GLY A O 1
ATOM 822 N N . ASP A 1 109 ? 6.405 -2.892 2.004 1.00 93.81 109 ASP A N 1
ATOM 823 C CA . ASP A 1 109 ? 5.553 -2.477 0.899 1.00 93.81 109 ASP A CA 1
ATOM 824 C C . ASP A 1 109 ? 5.944 -3.174 -0.406 1.00 93.81 109 ASP A C 1
ATOM 826 O O . ASP A 1 109 ? 7.061 -3.664 -0.586 1.00 93.81 109 ASP A O 1
ATOM 830 N N . HIS A 1 110 ? 4.974 -3.259 -1.307 1.00 94.50 110 HIS A N 1
ATOM 831 C CA . HIS A 1 110 ? 5.092 -3.989 -2.556 1.00 94.50 110 HIS A CA 1
ATOM 832 C C . HIS A 1 110 ? 4.299 -3.249 -3.633 1.00 94.50 110 HIS A C 1
ATOM 834 O O . HIS A 1 110 ? 3.116 -2.964 -3.437 1.00 94.50 110 HIS A O 1
ATOM 840 N N . ALA A 1 111 ? 4.952 -2.927 -4.748 1.00 94.50 111 ALA A N 1
ATOM 841 C CA . ALA A 1 111 ? 4.303 -2.377 -5.930 1.00 94.50 111 ALA A CA 1
ATOM 842 C C . ALA A 1 111 ? 4.146 -3.461 -6.995 1.00 94.50 111 ALA A C 1
ATOM 844 O O . ALA A 1 111 ? 5.109 -4.151 -7.313 1.00 94.50 111 ALA A O 1
ATOM 845 N N . ILE A 1 112 ? 2.948 -3.576 -7.564 1.00 92.31 112 ILE A N 1
ATOM 846 C CA . ILE A 1 112 ? 2.626 -4.511 -8.649 1.00 92.31 112 ILE A CA 1
ATOM 847 C C . ILE A 1 112 ? 2.004 -3.699 -9.785 1.00 92.31 112 ILE A C 1
ATOM 8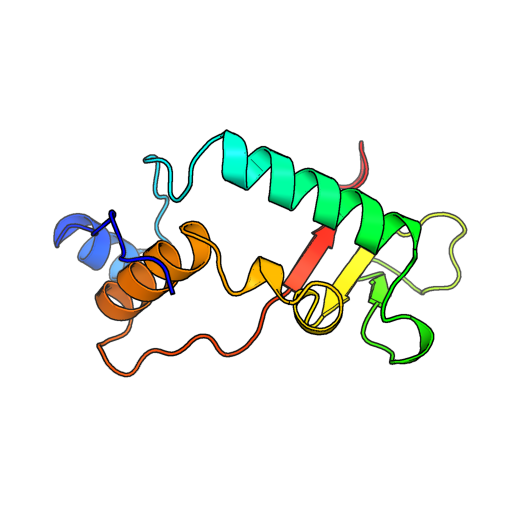49 O O . ILE A 1 112 ? 1.032 -2.973 -9.559 1.00 92.31 112 ILE A O 1
ATOM 853 N N . LEU A 1 113 ? 2.540 -3.833 -10.998 1.00 90.50 113 LEU A N 1
ATOM 854 C CA . LEU A 1 113 ? 1.980 -3.240 -12.210 1.00 90.50 113 LEU A CA 1
ATOM 855 C C . LEU A 1 113 ? 1.317 -4.339 -13.040 1.00 90.50 113 LEU A C 1
ATOM 857 O O . LEU A 1 113 ? 1.957 -5.323 -13.388 1.00 90.50 113 LEU A O 1
ATOM 861 N N . LYS A 1 114 ? 0.039 -4.158 -13.380 1.00 86.56 114 LYS A N 1
ATOM 862 C CA . LYS A 1 114 ? -0.697 -5.037 -14.298 1.00 86.56 114 LYS A CA 1
ATOM 863 C C . LYS A 1 114 ? -0.833 -4.351 -15.657 1.00 86.56 114 LYS A C 1
ATOM 865 O O . LYS A 1 114 ? -1.631 -3.414 -15.762 1.00 86.56 114 LYS A O 1
ATOM 870 N N . PRO A 1 115 ? -0.065 -4.753 -16.684 1.00 81.81 115 PRO A N 1
ATOM 871 C CA . PRO A 1 115 ? -0.221 -4.207 -18.024 1.00 81.81 115 PRO A CA 1
ATOM 872 C C . PRO A 1 115 ? -1.628 -4.459 -18.571 1.00 81.81 115 PRO A C 1
ATOM 874 O O . PRO A 1 115 ? -2.293 -5.435 -18.220 1.00 81.81 115 PRO A O 1
ATOM 877 N N . ALA A 1 116 ? -2.088 -3.597 -19.480 1.00 81.50 116 ALA A N 1
ATOM 878 C CA . ALA A 1 116 ? -3.360 -3.818 -20.157 1.00 81.50 116 ALA A CA 1
ATOM 879 C C . ALA A 1 116 ? -3.398 -5.219 -20.800 1.00 81.50 116 ALA A C 1
ATOM 881 O O . ALA A 1 116 ? -2.425 -5.667 -21.410 1.00 81.50 116 ALA A O 1
ATOM 882 N N . SER A 1 117 ? -4.540 -5.898 -20.679 1.00 76.12 117 SER A N 1
ATOM 883 C CA . SER A 1 117 ? -4.764 -7.275 -21.159 1.00 76.12 117 SER A CA 1
ATOM 884 C C . SER A 1 117 ? -3.987 -8.384 -20.430 1.00 76.12 117 SER A C 1
ATOM 886 O O . SER A 1 117 ? -4.025 -9.524 -20.882 1.00 76.12 117 SER A O 1
ATOM 888 N N . HIS A 1 118 ? -3.332 -8.082 -19.305 1.00 62.53 118 HIS A N 1
ATOM 889 C CA . HIS A 1 118 ? -2.642 -9.060 -18.459 1.00 62.53 118 HIS A CA 1
ATOM 890 C C . HIS A 1 118 ? -3.227 -8.978 -17.037 1.00 62.53 118 HIS A C 1
ATOM 892 O O . HIS A 1 118 ? -2.935 -8.041 -16.290 1.00 62.53 118 HIS A O 1
ATOM 898 N N . GLY A 1 119 ? -4.127 -9.906 -16.681 1.00 55.97 119 GLY A N 1
ATOM 899 C CA . GLY A 1 119 ? -4.882 -9.865 -15.422 1.00 55.97 119 GLY A CA 1
ATOM 900 C C . GLY A 1 119 ? -5.430 -11.205 -14.971 1.00 55.97 119 GLY A C 1
ATOM 901 O O . GLY A 1 119 ? -5.834 -11.996 -15.850 1.00 55.97 119 GLY A O 1
#

Sequence (119 aa):
MHQPTVSITDEEIAFFHRHGYLAVDRPLSTPAELAKVAAIYDRLFAEKVGWEAGNAFDLAGTDEAETAGLPQILGPSNYAPELKETLYCANAQQIARQLLGPECQAGGDHAILKPASHG

pLDDT: mean 89.68, std 11.84, range [54.44, 98.69]

Radius of gyration: 16.4 Å; chains: 1; bounding box: 40×30×43 Å